Protein AF-A0A849FIB5-F1 (afdb_monomer)

Sequence (62 aa):
VESTVLSPTQTSHALIGPEERKNQGIADGLIRFSVGIEEPEDLIADVEQALSKVKKRSIATM

Mean predicted aligned error: 5.21 Å

Solvent-accessible surface area (backbone atoms only — not comparable to full-atom values): 3824 Å² total; per-residue (Å²): 121,72,64,47,76,47,45,42,56,79,50,91,40,46,89,51,55,71,68,60,31,45,76,73,69,48,49,85,84,43,72,47,76,46,81,48,78,68,63,66,67,60,59,50,51,52,53,52,53,52,52,53,58,50,56,56,52,64,63,72,75,104

Radius of gyration: 14.77 Å; Cα contacts (8 Å, |Δi|>4): 48; chains: 1; bounding box: 30×34×29 Å

Foldseek 3Di:
DDKDKDQCCVPVCVVPDPVVCVVVVRDRPDMDIDHDDDDPVVVVVVVVVVVVVVVVVVVVVD

Nearest PDB structures (foldseek):
  6s0c-assembly1_A  TM=8.360E-01  e=6.497E-04  Citrobacter freundii
  6k1n-assembly1_D  TM=9.790E-01  e=3.382E-03  Stenotrophomonas maltophilia R551-3
  4q31-assembly1_B  TM=9.480E-01  e=2.930E-03  Micromonospora echinospora
  5dx5-assembly1_A  TM=8.196E-01  e=1.073E-03  Clostridium sporogenes
  2ctz-assembly1_A  TM=8.249E-01  e=4.506E-03  Thermus thermophilus

pLDDT: mean 90.4, std 12.85, range [45.12, 98.12]

Secondary structure (DSSP, 8-state):
---EEE-GGGTTTTTS-HHHHHHTT--TT--EEE--SS-HHHHHHHHHHHHHHHHHHHHTT-

Structure (mmCIF, N/CA/C/O backbone):
data_AF-A0A849FIB5-F1
#
_entry.id   AF-A0A849FIB5-F1
#
loop_
_atom_site.group_PDB
_atom_site.id
_atom_site.type_symbol
_atom_site.label_atom_id
_atom_site.label_alt_id
_atom_site.label_comp_id
_atom_site.label_asym_id
_atom_site.label_entity_id
_atom_site.label_seq_id
_atom_site.pdbx_PDB_ins_code
_atom_site.Cartn_x
_atom_site.Cartn_y
_atom_site.Cartn_z
_atom_site.occupancy
_atom_site.B_iso_or_equiv
_atom_site.auth_seq_id
_atom_site.auth_comp_id
_atom_site.auth_asym_id
_atom_site.auth_atom_id
_atom_site.pdbx_PDB_model_num
ATOM 1 N N . VAL A 1 1 ? 13.549 7.676 -8.724 1.00 85.50 1 VAL A N 1
ATOM 2 C CA . VAL A 1 1 ? 12.242 7.804 -8.034 1.00 85.50 1 VAL A CA 1
ATOM 3 C C . VAL A 1 1 ? 11.810 6.396 -7.681 1.00 85.50 1 VAL A C 1
ATOM 5 O O . VAL A 1 1 ? 12.099 5.520 -8.483 1.00 85.50 1 VAL A O 1
ATOM 8 N N . GLU A 1 2 ? 11.224 6.182 -6.504 1.00 93.88 2 GLU A N 1
ATOM 9 C CA . GLU A 1 2 ? 10.912 4.846 -5.973 1.00 93.88 2 GLU A CA 1
ATOM 10 C C . GLU A 1 2 ? 9.417 4.680 -5.672 1.00 93.88 2 GLU A C 1
ATOM 12 O O . GLU A 1 2 ? 8.736 5.636 -5.282 1.00 93.88 2 GLU A O 1
ATOM 17 N N . SER A 1 3 ? 8.922 3.459 -5.851 1.00 97.62 3 SER A N 1
ATOM 18 C CA . SER A 1 3 ? 7.571 3.041 -5.507 1.00 97.62 3 SER A CA 1
ATOM 19 C C . SER A 1 3 ? 7.413 2.863 -3.996 1.00 97.62 3 SER A C 1
ATOM 21 O O . SER A 1 3 ? 8.264 2.285 -3.323 1.00 97.62 3 SER A O 1
ATOM 23 N N . THR A 1 4 ? 6.291 3.330 -3.441 1.00 96.69 4 THR A N 1
ATOM 24 C CA . THR A 1 4 ? 5.975 3.175 -2.010 1.00 96.69 4 THR A CA 1
ATOM 25 C C . THR A 1 4 ? 4.549 2.688 -1.786 1.00 96.69 4 THR A C 1
ATOM 27 O O . THR A 1 4 ? 3.637 2.956 -2.572 1.00 96.69 4 THR A O 1
ATOM 30 N N . VAL A 1 5 ? 4.341 1.991 -0.669 1.00 96.12 5 VAL A N 1
ATOM 31 C CA . VAL A 1 5 ? 3.033 1.497 -0.232 1.00 96.12 5 VAL A CA 1
ATOM 32 C C . VAL A 1 5 ? 2.803 1.842 1.235 1.00 96.12 5 VAL A C 1
ATOM 34 O O . VAL A 1 5 ? 3.728 1.792 2.045 1.00 96.12 5 VAL A O 1
ATOM 37 N N . LEU A 1 6 ? 1.572 2.208 1.593 1.00 96.06 6 LEU A N 1
ATOM 38 C CA . LEU A 1 6 ? 1.194 2.445 2.986 1.00 96.06 6 LEU A CA 1
ATOM 39 C C . LEU A 1 6 ? -0.257 2.072 3.276 1.00 96.06 6 LEU A C 1
ATOM 41 O O . LEU A 1 6 ? -1.090 1.989 2.373 1.00 96.06 6 LEU A O 1
ATOM 45 N N . SER A 1 7 ? -0.561 1.913 4.563 1.00 96.12 7 SER A N 1
ATOM 46 C CA . SER A 1 7 ? -1.931 1.890 5.071 1.00 96.12 7 SER A CA 1
ATOM 47 C C . SER A 1 7 ? -2.326 3.303 5.518 1.00 96.12 7 SER A C 1
ATOM 49 O O . SER A 1 7 ? -1.727 3.822 6.469 1.00 96.12 7 SER A O 1
ATOM 51 N N . PRO A 1 8 ? -3.306 3.969 4.874 1.00 95.88 8 PRO A N 1
ATOM 52 C CA . PRO A 1 8 ? -3.753 5.297 5.286 1.00 95.88 8 PRO A CA 1
ATOM 53 C C . PRO A 1 8 ? -4.282 5.310 6.719 1.00 95.88 8 PRO A C 1
ATOM 55 O O . PRO A 1 8 ? -3.974 6.234 7.470 1.00 95.88 8 PRO A O 1
ATOM 58 N N . THR A 1 9 ? -5.000 4.261 7.126 1.00 95.62 9 THR A N 1
ATOM 59 C CA . THR A 1 9 ? -5.588 4.136 8.468 1.00 95.62 9 THR A CA 1
ATOM 60 C C . THR A 1 9 ? -4.549 3.981 9.575 1.00 95.62 9 THR A C 1
ATOM 62 O O . THR A 1 9 ? -4.847 4.298 10.725 1.00 95.62 9 THR A O 1
ATOM 65 N N . GLN A 1 10 ? -3.331 3.546 9.237 1.00 94.31 10 GLN A N 1
ATOM 66 C CA . GLN A 1 10 ? -2.204 3.422 10.167 1.00 94.31 10 GLN A CA 1
ATOM 67 C C . GLN A 1 10 ? -1.168 4.549 10.034 1.00 94.31 10 GLN A C 1
ATOM 69 O O . GLN A 1 10 ? -0.228 4.602 10.822 1.00 94.31 10 GLN A O 1
ATOM 74 N N . THR A 1 11 ? -1.307 5.441 9.047 1.00 94.56 11 THR A N 1
ATOM 75 C CA . THR A 1 11 ? -0.314 6.490 8.759 1.00 94.56 11 THR A CA 1
ATOM 76 C C . THR A 1 11 ? -0.983 7.857 8.574 1.00 94.56 11 THR A C 1
ATOM 78 O O . THR A 1 11 ? -1.424 8.466 9.542 1.00 94.56 11 THR A O 1
ATOM 81 N N . SER A 1 12 ? -1.094 8.341 7.337 1.00 90.50 12 SER A N 1
ATOM 82 C CA . SER A 1 12 ? -1.587 9.676 6.969 1.00 90.50 12 SER A CA 1
ATOM 83 C C . SER A 1 12 ? -2.959 10.042 7.548 1.00 90.50 12 SER A C 1
ATOM 85 O O . SER A 1 12 ? -3.195 11.210 7.832 1.00 90.50 12 SER A O 1
ATOM 87 N N . HIS A 1 13 ? -3.843 9.064 7.751 1.00 93.69 13 HIS A N 1
ATOM 88 C CA . HIS A 1 13 ? -5.203 9.251 8.263 1.00 93.69 13 HIS A CA 1
ATOM 89 C C . HIS A 1 13 ? -5.389 8.564 9.627 1.00 93.69 13 HIS A C 1
ATOM 91 O O . HIS A 1 13 ? -6.512 8.280 10.036 1.00 93.69 13 HIS A O 1
ATOM 97 N N . ALA A 1 14 ? -4.300 8.283 10.353 1.00 93.19 14 ALA A N 1
ATOM 98 C CA . ALA A 1 14 ? -4.357 7.605 11.651 1.00 93.19 14 ALA A CA 1
ATOM 99 C C . ALA A 1 14 ? -5.091 8.419 12.729 1.00 93.19 14 ALA A C 1
ATOM 101 O O . ALA A 1 14 ? -5.712 7.840 13.614 1.00 93.19 14 ALA A O 1
ATOM 102 N N . LEU A 1 15 ? -5.042 9.752 12.643 1.00 95.38 15 LEU A N 1
ATOM 103 C CA . LEU A 1 15 ? -5.691 10.658 13.600 1.00 95.38 15 LEU A CA 1
ATOM 104 C C . LEU A 1 15 ? -7.165 10.946 13.270 1.00 95.38 15 LEU A C 1
ATOM 106 O O . LEU A 1 15 ? -7.841 11.622 14.043 1.00 95.38 15 LEU A O 1
ATOM 110 N N . ILE A 1 16 ? -7.670 10.453 12.135 1.00 94.31 16 ILE A N 1
ATOM 111 C CA . ILE A 1 16 ? -9.069 10.620 11.733 1.00 94.31 16 ILE A CA 1
ATOM 112 C C . ILE A 1 16 ? -9.877 9.452 12.302 1.00 94.31 16 ILE A C 1
ATOM 114 O O . ILE A 1 16 ? -9.499 8.288 12.151 1.00 94.31 16 ILE A O 1
ATOM 118 N N . GLY A 1 17 ? -10.996 9.770 12.957 1.00 95.19 17 GLY A N 1
ATOM 119 C CA . GLY A 1 17 ? -11.875 8.773 13.564 1.00 95.19 17 GLY A CA 1
ATOM 120 C C . GLY A 1 17 ? -12.449 7.784 12.534 1.00 95.19 17 GLY A C 1
ATOM 121 O O . GLY A 1 17 ? -12.640 8.160 11.376 1.00 95.19 17 GLY A O 1
ATOM 122 N N . PRO A 1 18 ? -12.770 6.536 12.927 1.00 93.62 18 PRO A N 1
ATOM 123 C CA . PRO A 1 18 ? -13.207 5.490 11.995 1.00 93.62 18 PRO A CA 1
ATOM 124 C C . PRO A 1 18 ? -14.414 5.874 11.126 1.00 93.62 18 PRO A C 1
ATOM 126 O O . PRO A 1 18 ? -14.401 5.625 9.923 1.00 93.62 18 PRO A O 1
ATOM 129 N N . GLU A 1 19 ? -15.422 6.527 11.711 1.00 94.75 19 GLU A N 1
ATOM 130 C CA . GLU A 1 19 ? -16.620 6.978 10.986 1.00 94.75 19 GLU A CA 1
ATOM 131 C C . GLU A 1 19 ? -16.291 8.039 9.930 1.00 94.75 19 GLU A C 1
ATOM 133 O O . GLU A 1 19 ? -16.748 7.956 8.794 1.00 94.75 19 GLU A O 1
ATOM 138 N N . GLU A 1 20 ? -15.428 8.997 10.266 1.00 95.75 20 GLU A N 1
ATOM 139 C CA . GLU A 1 20 ? -15.020 10.046 9.331 1.00 95.75 20 GLU A CA 1
ATOM 140 C C . GLU A 1 20 ? -14.157 9.478 8.195 1.00 95.75 20 GLU A C 1
ATOM 142 O O . GLU A 1 20 ? -14.364 9.807 7.029 1.00 95.75 20 GLU A O 1
ATOM 147 N N . ARG A 1 21 ? -13.253 8.536 8.497 1.00 95.94 21 ARG A N 1
ATOM 148 C CA . ARG A 1 21 ? -12.501 7.806 7.462 1.00 95.94 21 ARG A CA 1
ATOM 149 C C . ARG A 1 21 ? -13.434 7.077 6.506 1.00 95.94 21 ARG A C 1
ATOM 151 O O . ARG A 1 21 ? -13.272 7.180 5.293 1.00 95.94 21 ARG A O 1
ATOM 158 N N . LYS A 1 22 ? -14.434 6.378 7.043 1.00 94.06 22 LYS A N 1
ATOM 159 C CA . LYS A 1 22 ? -15.433 5.660 6.250 1.00 94.06 22 LYS A CA 1
ATOM 160 C C . LYS A 1 22 ? -16.233 6.608 5.353 1.00 94.06 22 LYS A C 1
ATOM 162 O O . LYS A 1 22 ? -16.425 6.286 4.183 1.00 94.06 22 LYS A O 1
ATOM 167 N N . ASN A 1 23 ? -16.628 7.779 5.857 1.00 95.88 23 ASN A N 1
ATOM 168 C CA . ASN A 1 23 ? -17.311 8.814 5.070 1.00 95.88 23 ASN A CA 1
ATOM 169 C C . ASN A 1 23 ? -16.449 9.336 3.910 1.00 95.88 23 ASN A C 1
ATOM 171 O O . ASN A 1 23 ? -16.975 9.648 2.845 1.00 95.88 23 ASN A O 1
ATOM 175 N N . GLN A 1 24 ? -15.127 9.368 4.087 1.00 95.25 24 GLN A N 1
ATOM 176 C CA . GLN A 1 24 ? -14.157 9.721 3.045 1.00 95.25 24 GLN A CA 1
ATOM 177 C C . GLN A 1 24 ? -13.781 8.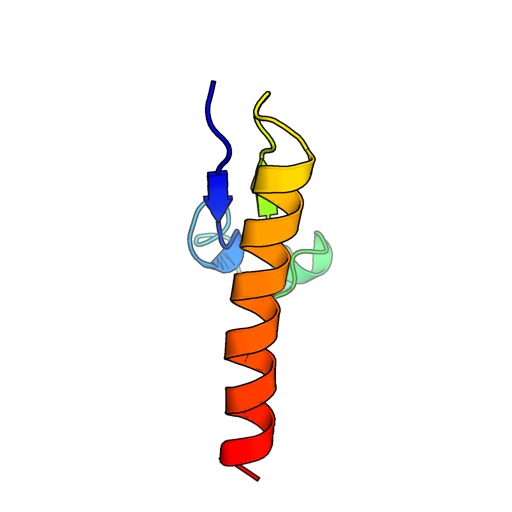539 2.128 1.00 95.25 24 GLN A C 1
ATOM 179 O O . GLN A 1 24 ? -12.908 8.673 1.272 1.00 95.25 24 GLN A O 1
ATOM 184 N N . GLY A 1 25 ? -14.413 7.370 2.288 1.00 94.69 25 GLY A N 1
ATOM 185 C CA . GLY A 1 25 ? -14.123 6.174 1.491 1.00 94.69 25 GLY A CA 1
ATOM 186 C C . GLY A 1 25 ? -12.842 5.435 1.898 1.00 94.69 25 GLY A C 1
ATOM 187 O O . GLY A 1 25 ? -12.352 4.585 1.156 1.00 94.69 25 GLY A O 1
ATOM 188 N N . ILE A 1 26 ? -12.291 5.728 3.076 1.00 95.62 26 ILE A N 1
ATOM 189 C CA . ILE A 1 26 ? -11.076 5.105 3.603 1.00 95.62 26 ILE A CA 1
ATOM 190 C C . ILE A 1 26 ? -11.469 3.906 4.468 1.00 95.62 26 ILE A C 1
ATOM 192 O O . ILE A 1 26 ? -11.737 4.030 5.664 1.00 95.62 26 ILE A O 1
ATOM 196 N N . ALA A 1 27 ? -11.503 2.728 3.848 1.00 94.00 27 ALA A N 1
ATOM 197 C CA . ALA A 1 27 ? -11.705 1.465 4.554 1.00 94.00 27 ALA A CA 1
ATOM 198 C C . ALA A 1 27 ? -10.469 1.075 5.386 1.00 94.00 27 ALA A C 1
ATOM 200 O O . ALA A 1 27 ? -9.339 1.386 5.01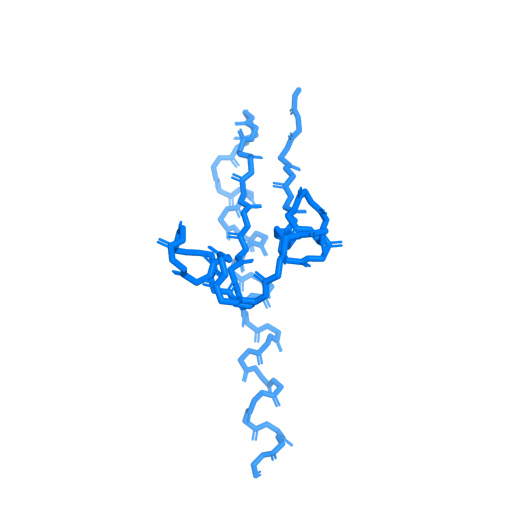2 1.00 94.00 27 ALA A O 1
ATOM 201 N N . ASP A 1 28 ? -10.663 0.317 6.471 1.00 90.56 28 ASP A N 1
ATOM 202 C CA . ASP A 1 28 ? -9.557 -0.109 7.347 1.00 90.56 28 ASP A CA 1
ATOM 203 C C . ASP A 1 28 ? -8.492 -0.947 6.624 1.00 90.56 28 ASP A C 1
ATOM 205 O O . ASP A 1 28 ? -7.309 -0.842 6.946 1.00 90.56 28 ASP A O 1
ATOM 209 N N . GLY A 1 29 ? -8.898 -1.721 5.613 1.00 91.12 29 GLY A N 1
ATOM 210 C CA . GLY A 1 29 ? -8.010 -2.510 4.756 1.00 91.12 29 GLY A CA 1
ATOM 211 C C . GLY A 1 29 ? -7.514 -1.789 3.499 1.00 91.12 29 GLY A C 1
ATOM 212 O O . GLY A 1 29 ? -6.955 -2.445 2.622 1.00 91.12 29 GLY A O 1
ATOM 213 N N .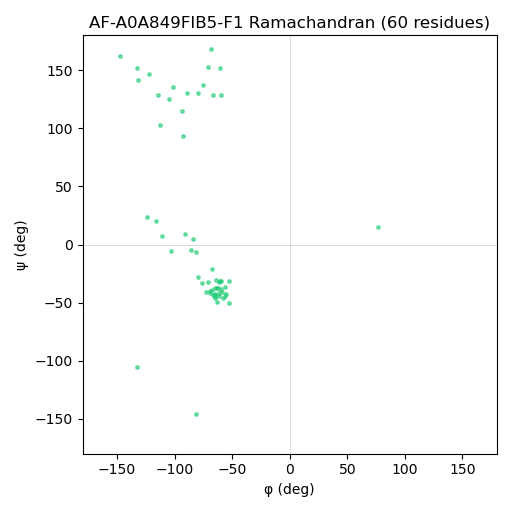 LEU A 1 30 ? -7.748 -0.478 3.359 1.00 95.25 30 LEU A N 1
ATOM 214 C CA . LEU A 1 30 ? -7.287 0.273 2.193 1.00 95.25 30 LEU A CA 1
ATOM 215 C C . LEU A 1 30 ? -5.755 0.334 2.180 1.00 95.25 30 LEU A C 1
ATOM 217 O O . LEU A 1 30 ? -5.128 0.747 3.153 1.00 95.25 30 LEU A O 1
ATOM 221 N N . ILE A 1 31 ? -5.162 -0.026 1.046 1.00 95.19 31 ILE A N 1
ATOM 222 C CA . ILE A 1 31 ? -3.726 0.087 0.797 1.00 95.19 31 ILE A CA 1
ATOM 223 C C . ILE A 1 31 ? -3.517 1.119 -0.308 1.00 95.19 31 ILE A C 1
ATOM 225 O O . ILE A 1 31 ? -4.144 1.039 -1.363 1.00 95.19 31 ILE A O 1
ATOM 229 N N . ARG A 1 32 ? -2.646 2.103 -0.065 1.00 95.81 32 ARG A N 1
ATOM 230 C CA . ARG A 1 32 ? -2.326 3.160 -1.029 1.00 95.81 32 ARG A CA 1
ATOM 231 C C . ARG A 1 32 ? -0.961 2.901 -1.646 1.00 95.81 32 ARG A C 1
ATOM 233 O O . ARG A 1 32 ? 0.030 2.855 -0.920 1.00 95.81 32 ARG A O 1
ATOM 240 N N . PHE A 1 33 ? -0.917 2.845 -2.970 1.00 96.50 33 PHE A N 1
ATOM 241 C CA . PHE A 1 33 ? 0.315 2.767 -3.747 1.00 96.50 33 PHE A CA 1
ATOM 242 C C . PHE A 1 33 ? 0.659 4.137 -4.329 1.00 96.50 33 PHE A C 1
ATOM 244 O O . PHE A 1 33 ? -0.210 4.834 -4.849 1.00 96.50 33 PHE A O 1
ATOM 251 N N . SER A 1 34 ? 1.927 4.519 -4.235 1.00 96.75 34 SER A N 1
ATOM 252 C CA . SER A 1 34 ? 2.521 5.598 -5.020 1.00 96.75 34 SER A CA 1
ATOM 253 C C . SER A 1 34 ? 3.526 4.949 -5.955 1.00 96.75 34 SER A C 1
ATOM 255 O O . SER A 1 34 ? 4.591 4.535 -5.506 1.00 96.75 34 SER A O 1
ATOM 257 N N . VAL A 1 35 ? 3.151 4.809 -7.223 1.00 96.69 35 VAL A N 1
ATOM 258 C CA . VAL A 1 35 ? 3.956 4.112 -8.230 1.00 96.69 35 VAL A CA 1
ATOM 259 C C . VAL A 1 35 ? 5.060 5.041 -8.729 1.00 96.69 35 VAL A C 1
ATOM 261 O O . VAL A 1 35 ? 4.798 6.204 -9.044 1.00 96.69 35 VAL A O 1
ATOM 264 N N . GLY A 1 36 ? 6.290 4.536 -8.736 1.00 96.25 36 GLY A N 1
ATOM 265 C CA . GLY A 1 36 ? 7.468 5.207 -9.261 1.00 96.25 36 GLY A CA 1
ATOM 266 C C . GLY A 1 36 ? 7.578 5.069 -10.780 1.00 96.25 36 GLY A C 1
ATOM 267 O O . GLY A 1 36 ? 6.581 5.107 -11.497 1.00 96.25 36 GLY A O 1
ATOM 268 N N . ILE A 1 37 ? 8.813 4.976 -11.271 1.00 97.50 37 ILE A N 1
ATOM 269 C CA . ILE A 1 37 ? 9.136 4.891 -12.708 1.00 97.50 37 ILE A CA 1
ATOM 270 C C . ILE A 1 37 ? 9.964 3.642 -13.035 1.00 97.50 37 ILE A C 1
ATOM 272 O O . ILE A 1 37 ? 10.735 3.643 -13.991 1.00 97.50 37 ILE A O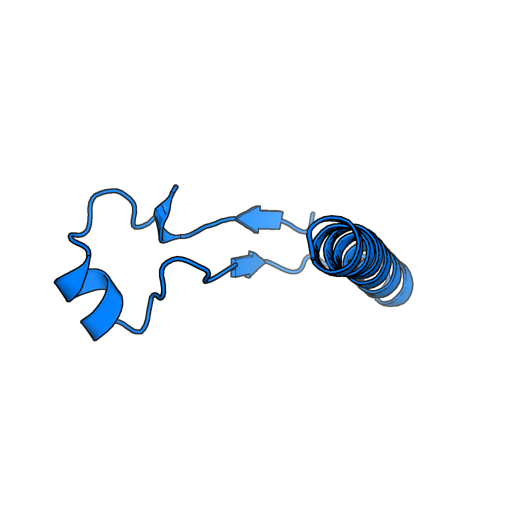 1
ATOM 276 N N . GLU A 1 38 ? 9.872 2.622 -12.186 1.00 97.56 38 GLU A N 1
ATOM 277 C CA . GLU A 1 38 ? 10.516 1.328 -12.392 1.00 97.56 38 GLU A CA 1
ATOM 278 C C . GLU A 1 38 ? 9.8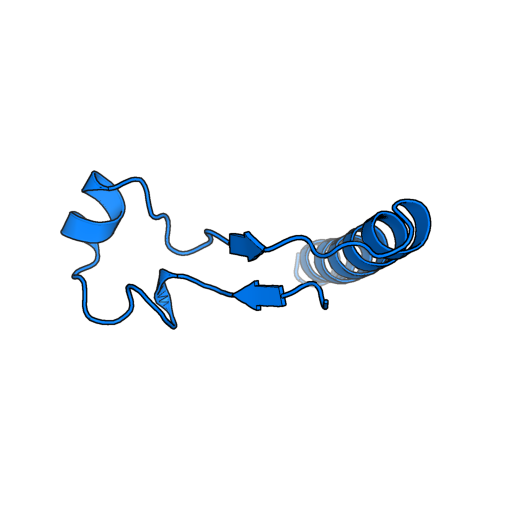98 0.559 -13.569 1.00 97.56 38 GLU A C 1
ATOM 280 O O . GLU A 1 38 ? 8.829 0.915 -14.074 1.00 97.56 38 GLU A O 1
ATOM 285 N N . GLU A 1 39 ? 10.570 -0.516 -13.989 1.00 98.06 39 GLU A N 1
ATOM 286 C CA . GLU A 1 39 ? 10.059 -1.403 -15.034 1.00 98.06 39 GLU A CA 1
ATOM 287 C C . GLU A 1 39 ? 8.706 -2.010 -14.605 1.00 98.06 39 GLU A C 1
ATOM 289 O O . GLU A 1 39 ? 8.597 -2.556 -13.496 1.00 98.06 39 GLU A O 1
ATOM 294 N N . PRO A 1 40 ? 7.653 -1.923 -15.441 1.00 97.25 40 PRO A N 1
ATOM 295 C CA . PRO A 1 40 ? 6.317 -2.391 -15.074 1.00 97.25 40 PRO A CA 1
ATOM 296 C C . PRO A 1 40 ? 6.274 -3.863 -14.655 1.00 97.25 40 PRO A C 1
ATOM 298 O O . PRO A 1 40 ? 5.532 -4.223 -13.740 1.00 97.25 40 PRO A O 1
ATOM 301 N N . GLU A 1 41 ? 7.069 -4.714 -15.301 1.00 98.12 41 GLU A N 1
ATOM 302 C CA . GLU A 1 41 ? 7.121 -6.150 -15.041 1.00 98.12 41 GLU A CA 1
ATOM 303 C C . GLU A 1 41 ? 7.637 -6.460 -13.631 1.00 98.12 41 GLU A C 1
ATOM 305 O O . GLU A 1 41 ? 7.106 -7.357 -12.976 1.00 98.12 41 GLU A O 1
ATOM 310 N N . ASP A 1 42 ? 8.606 -5.687 -13.134 1.00 97.50 42 ASP A N 1
ATOM 311 C CA . ASP A 1 42 ? 9.155 -5.855 -11.786 1.00 97.50 42 ASP A CA 1
ATOM 312 C C . ASP A 1 42 ? 8.121 -5.466 -10.719 1.00 97.50 42 ASP A C 1
ATOM 314 O O . ASP A 1 42 ? 7.932 -6.182 -9.731 1.00 97.50 42 ASP A O 1
ATOM 318 N N . LEU A 1 43 ? 7.392 -4.366 -10.943 1.00 97.06 43 LEU A N 1
ATOM 319 C CA . LEU A 1 43 ? 6.328 -3.909 -10.043 1.00 97.06 43 LEU A CA 1
ATOM 320 C C . LEU A 1 43 ? 5.166 -4.906 -9.983 1.00 97.06 43 LEU A C 1
ATOM 322 O O . LEU A 1 43 ? 4.652 -5.205 -8.901 1.00 97.06 43 LEU A O 1
ATOM 326 N N . ILE A 1 44 ? 4.752 -5.435 -11.138 1.00 97.38 44 ILE A N 1
ATOM 327 C CA . ILE A 1 44 ? 3.704 -6.458 -11.218 1.00 97.38 44 ILE A CA 1
ATOM 328 C C . ILE A 1 44 ? 4.164 -7.724 -10.493 1.00 97.38 44 ILE A C 1
ATOM 330 O O . ILE A 1 44 ? 3.434 -8.230 -9.637 1.00 97.38 44 ILE A O 1
ATOM 334 N N . ALA A 1 45 ? 5.378 -8.200 -10.783 1.00 97.94 45 ALA A N 1
ATOM 335 C CA . ALA A 1 45 ? 5.923 -9.407 -10.177 1.00 97.94 45 ALA A CA 1
ATOM 336 C C . ALA A 1 45 ? 5.989 -9.302 -8.647 1.00 97.94 45 ALA A C 1
ATOM 338 O O . ALA A 1 45 ? 5.630 -10.262 -7.962 1.00 97.94 45 ALA A O 1
ATOM 339 N N . ASP A 1 46 ? 6.381 -8.148 -8.094 1.00 96.56 46 ASP A N 1
ATOM 340 C CA . ASP A 1 46 ? 6.449 -7.962 -6.641 1.00 96.56 46 ASP A CA 1
ATOM 341 C C . ASP A 1 46 ? 5.059 -7.991 -5.976 1.00 96.56 46 ASP A C 1
ATOM 343 O O . ASP A 1 46 ? 4.846 -8.685 -4.971 1.00 96.56 46 ASP A O 1
ATOM 347 N N . VAL A 1 47 ? 4.066 -7.325 -6.579 1.00 95.69 47 VAL A N 1
ATOM 348 C CA . VAL A 1 47 ? 2.680 -7.337 -6.082 1.00 95.69 47 VAL A CA 1
ATOM 349 C C . VAL A 1 47 ? 2.073 -8.741 -6.166 1.00 95.69 47 VAL A C 1
ATOM 351 O O . VAL A 1 47 ? 1.464 -9.212 -5.198 1.00 95.69 47 VAL A O 1
ATOM 354 N N . GLU A 1 48 ? 2.259 -9.454 -7.279 1.00 96.62 48 GLU A N 1
ATOM 355 C CA . GLU A 1 48 ? 1.782 -10.832 -7.442 1.00 96.62 48 GLU A CA 1
ATOM 356 C C . GLU A 1 48 ? 2.423 -11.780 -6.424 1.00 96.62 48 GLU A C 1
ATOM 358 O O . GLU A 1 48 ? 1.729 -12.575 -5.771 1.00 96.62 48 GLU A O 1
ATOM 363 N N . GLN A 1 49 ? 3.737 -11.651 -6.218 1.00 96.56 49 GLN A N 1
ATOM 364 C CA . GLN A 1 49 ? 4.472 -12.350 -5.171 1.00 96.56 49 GLN A CA 1
ATOM 365 C C . GLN A 1 49 ? 3.815 -12.130 -3.801 1.00 96.56 49 GLN A C 1
ATOM 367 O O . GLN A 1 49 ? 3.573 -13.103 -3.075 1.00 96.56 49 GLN A O 1
ATOM 372 N N . ALA A 1 50 ? 3.525 -10.881 -3.429 1.00 93.62 50 ALA A N 1
ATOM 373 C CA . ALA A 1 50 ? 2.966 -10.546 -2.124 1.00 93.62 50 ALA A CA 1
ATOM 374 C C . ALA A 1 50 ? 1.564 -11.149 -1.947 1.00 93.62 50 ALA A C 1
ATOM 376 O O . ALA A 1 50 ? 1.287 -11.815 -0.943 1.00 93.62 50 ALA A O 1
ATOM 377 N N . LEU A 1 51 ? 0.703 -11.008 -2.959 1.00 93.31 51 LEU A N 1
ATOM 378 C CA . LEU A 1 51 ? -0.651 -11.565 -2.951 1.00 93.31 51 LEU A CA 1
ATOM 379 C C . LEU A 1 51 ? -0.650 -13.098 -2.877 1.00 93.31 51 LEU A C 1
ATOM 381 O O . LEU A 1 51 ? -1.473 -13.682 -2.166 1.00 93.31 51 LEU A O 1
ATOM 385 N N . SER A 1 52 ? 0.292 -13.767 -3.550 1.00 94.69 52 SER A N 1
ATOM 386 C CA . SER A 1 52 ? 0.416 -15.230 -3.502 1.00 94.69 52 SER A CA 1
ATOM 387 C C . SER A 1 52 ? 0.732 -15.748 -2.090 1.00 94.69 52 SER A C 1
ATOM 389 O O . SER A 1 52 ? 0.184 -16.771 -1.663 1.00 94.69 52 SER A O 1
ATOM 391 N N . LYS A 1 53 ? 1.562 -15.021 -1.327 1.00 92.31 53 LYS A N 1
ATOM 392 C CA . LYS A 1 53 ? 1.922 -15.357 0.061 1.00 92.31 53 LYS A CA 1
ATOM 393 C C . LYS A 1 53 ? 0.724 -15.214 0.999 1.00 92.31 53 LYS A C 1
ATOM 395 O O . LYS A 1 53 ? 0.524 -16.064 1.867 1.00 92.31 53 LYS A O 1
ATOM 400 N N . VAL A 1 54 ? -0.101 -14.183 0.802 1.00 88.50 54 VAL A N 1
ATOM 401 C CA . VAL A 1 54 ? -1.306 -13.957 1.618 1.00 88.50 54 VAL A CA 1
ATOM 402 C C . VAL A 1 54 ? -2.406 -14.967 1.284 1.00 88.50 54 VAL A C 1
ATOM 404 O O . VAL A 1 54 ? -3.000 -15.524 2.208 1.00 88.50 54 VAL A O 1
ATOM 407 N N . LYS A 1 55 ? -2.621 -15.298 -0.000 1.00 78.19 55 LYS A N 1
ATOM 408 C CA . LYS A 1 55 ? -3.573 -16.351 -0.405 1.00 78.19 55 LYS A CA 1
ATOM 409 C C . LYS A 1 55 ? -3.256 -17.694 0.253 1.00 78.19 55 LYS A C 1
ATOM 411 O O . LYS A 1 55 ? -4.158 -18.325 0.780 1.00 78.19 55 LYS A O 1
ATOM 416 N N . LYS A 1 56 ? -1.987 -18.119 0.295 1.00 66.12 56 LYS A N 1
ATOM 417 C CA . LYS A 1 56 ? -1.587 -19.373 0.972 1.00 66.12 56 LYS A CA 1
ATOM 418 C C . LYS A 1 56 ? -1.905 -19.372 2.471 1.00 66.12 56 LYS A C 1
ATOM 420 O O . LYS A 1 56 ? -2.206 -20.420 3.034 1.00 66.12 56 LYS A O 1
ATOM 425 N N . ARG A 1 57 ? -1.866 -18.204 3.115 1.00 63.72 57 ARG A N 1
ATOM 426 C CA . ARG A 1 57 ? -2.119 -18.060 4.553 1.00 63.72 57 ARG A CA 1
ATOM 427 C C . ARG A 1 57 ? -3.610 -18.151 4.899 1.00 63.72 57 ARG A C 1
ATOM 429 O O . ARG A 1 57 ? -3.940 -18.706 5.942 1.00 63.72 57 ARG A O 1
ATOM 436 N N . SER A 1 58 ? -4.506 -17.679 4.025 1.00 58.31 58 SER A N 1
ATOM 437 C CA . SER A 1 58 ? -5.958 -17.754 4.260 1.00 58.31 58 SER A CA 1
ATOM 438 C C . SER A 1 58 ? -6.512 -19.178 4.145 1.00 58.31 58 SER A C 1
ATOM 440 O O . SER A 1 58 ? -7.436 -19.517 4.869 1.00 58.31 58 SER A O 1
ATOM 442 N N . ILE A 1 59 ? -5.929 -20.022 3.287 1.00 55.31 59 ILE A N 1
ATOM 443 C CA . ILE A 1 59 ? -6.299 -21.449 3.149 1.00 55.31 59 ILE A CA 1
ATOM 444 C C . ILE A 1 59 ? -5.691 -22.333 4.244 1.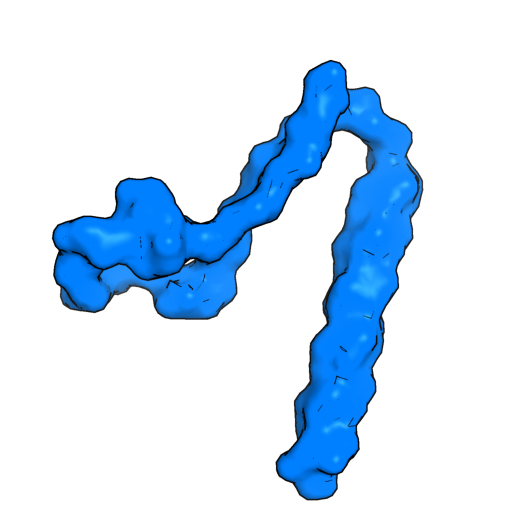00 55.31 59 ILE A C 1
ATOM 446 O O . ILE A 1 59 ? -6.274 -23.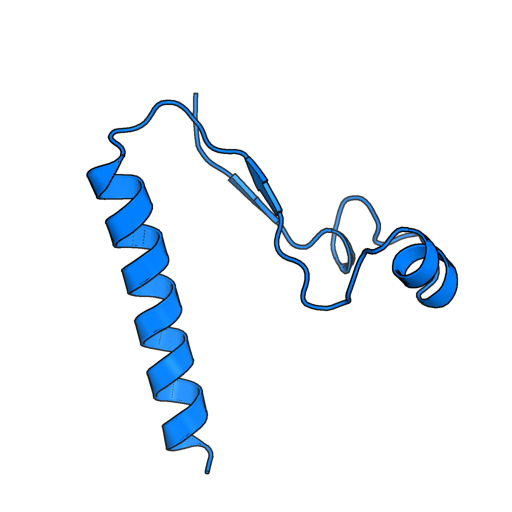349 4.585 1.00 55.31 59 ILE A O 1
ATOM 450 N N . ALA A 1 60 ? -4.536 -21.962 4.804 1.00 52.97 60 ALA A N 1
ATOM 451 C CA . ALA A 1 60 ? -3.878 -22.731 5.865 1.00 52.97 60 A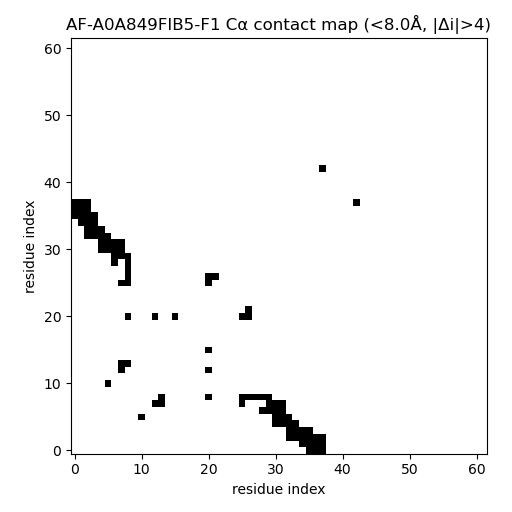LA A CA 1
ATOM 452 C C . ALA A 1 60 ? -4.446 -22.473 7.277 1.00 52.97 60 ALA A C 1
ATOM 454 O O . ALA A 1 60 ? -4.025 -23.128 8.225 1.00 52.97 60 ALA A O 1
ATOM 455 N N . THR A 1 61 ? -5.358 -21.504 7.425 1.00 50.62 61 THR A N 1
ATOM 456 C CA . THR A 1 61 ? -6.007 -21.159 8.709 1.00 50.62 61 THR A CA 1
ATOM 457 C C . THR A 1 61 ? -7.499 -21.534 8.725 1.00 50.62 61 THR A C 1
ATOM 459 O O . THR A 1 61 ? -8.207 -21.172 9.662 1.00 50.62 61 THR A O 1
ATOM 462 N N . MET A 1 62 ? -7.979 -22.230 7.686 1.00 45.12 62 MET A N 1
ATOM 463 C CA . MET A 1 62 ? -9.322 -22.819 7.618 1.00 45.12 62 MET A CA 1
ATOM 464 C C . MET A 1 62 ? -9.290 -24.306 7.951 1.00 45.12 62 MET A C 1
ATOM 466 O O . MET A 1 62 ? -8.28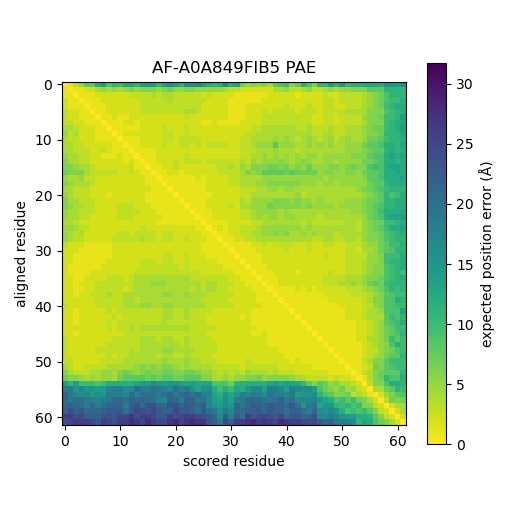6 -24.962 7.594 1.00 45.12 62 MET A O 1
#